Protein AF-A0A946BJA5-F1 (afdb_monomer_lite)

pLDDT: mean 88.93, std 17.8, range [47.06, 98.94]

Secondary structure (DSSP, 8-state):
--TTSSSSS--------------TTEEEETTEEEEEGGGSSSGGG-SB-HHHHHHHHHHHHH-TT--EEEEEE--B-HHHHHHHHHHHHHTT-EEEEEEEE-TTHHHHHHT-SSEE-

Sequence (117 aa):
MYIRIVLVLLIILCQAPSAYAQNKKFELSDHLLIYNTFLAEKEIDQEITWADVDELKEILRANENIQLLELNSSGGDLEAAMYMADIVIDYELDTNVNGTCDSACTLIFLGGTKRTI

Radius of gyration: 19.44 Å; chains: 1; bounding box: 36×69×28 Å

Structure (mmCIF, N/CA/C/O backbone):
data_AF-A0A946BJA5-F1
#
_entry.id   AF-A0A946BJA5-F1
#
loop_
_atom_site.group_PDB
_atom_site.id
_atom_site.type_symbol
_atom_site.label_atom_id
_atom_site.label_alt_id
_atom_site.label_comp_id
_atom_site.label_asym_id
_atom_site.label_entity_id
_atom_site.label_seq_id
_atom_site.pdbx_PDB_ins_code
_atom_site.Cartn_x
_atom_site.Cartn_y
_atom_site.Cartn_z
_atom_site.occupancy
_atom_site.B_iso_or_equiv
_atom_site.auth_seq_id
_atom_site.auth_comp_id
_atom_site.auth_asym_id
_atom_site.auth_atom_id
_atom_site.pdbx_PDB_model_num
ATOM 1 N N . MET A 1 1 ? 25.732 -58.164 -8.565 1.00 55.50 1 MET A N 1
ATOM 2 C CA . MET A 1 1 ? 24.768 -57.723 -9.597 1.00 55.50 1 MET A CA 1
ATOM 3 C C . MET A 1 1 ? 23.381 -57.940 -8.991 1.00 55.50 1 MET A C 1
ATOM 5 O O . MET A 1 1 ? 22.960 -59.076 -8.966 1.00 55.50 1 MET A O 1
ATOM 9 N N . TYR A 1 2 ? 22.857 -57.081 -8.106 1.00 48.28 2 TYR A N 1
ATOM 10 C CA . TYR A 1 2 ? 22.099 -55.842 -8.383 1.00 48.28 2 TYR A CA 1
ATOM 11 C C . TYR A 1 2 ? 22.263 -54.750 -7.285 1.00 48.28 2 TYR A C 1
ATOM 13 O O . TYR A 1 2 ? 21.512 -53.785 -7.235 1.00 48.28 2 TYR A O 1
ATOM 21 N N . ILE A 1 3 ? 23.288 -54.848 -6.427 1.00 49.91 3 ILE A N 1
ATOM 22 C CA . ILE A 1 3 ? 23.593 -53.909 -5.314 1.00 49.91 3 ILE A CA 1
ATOM 23 C C . ILE A 1 3 ? 24.171 -52.543 -5.781 1.00 49.91 3 ILE A C 1
ATOM 25 O O . ILE A 1 3 ? 24.854 -51.836 -5.053 1.00 49.91 3 ILE A O 1
ATOM 29 N N . ARG A 1 4 ? 23.894 -52.124 -7.022 1.00 50.22 4 ARG A N 1
ATOM 30 C CA . ARG A 1 4 ? 24.323 -50.815 -7.560 1.00 50.22 4 ARG A CA 1
ATOM 31 C C . ARG A 1 4 ? 23.187 -49.934 -8.088 1.00 50.22 4 ARG A C 1
ATOM 33 O O . ARG A 1 4 ? 23.466 -48.850 -8.577 1.00 50.22 4 ARG A O 1
ATOM 40 N N . ILE A 1 5 ? 21.926 -50.359 -7.970 1.00 49.44 5 ILE A N 1
ATOM 41 C CA . ILE A 1 5 ? 20.784 -49.630 -8.563 1.00 49.44 5 ILE A CA 1
ATOM 42 C C . ILE A 1 5 ? 20.010 -48.786 -7.526 1.00 49.44 5 ILE A C 1
ATOM 44 O O . ILE A 1 5 ? 19.140 -48.007 -7.884 1.00 49.44 5 ILE A O 1
ATOM 48 N N . VAL A 1 6 ? 20.357 -48.852 -6.235 1.00 51.25 6 VAL A N 1
ATOM 49 C CA . VAL A 1 6 ? 19.583 -48.178 -5.167 1.00 51.25 6 VAL A CA 1
ATOM 50 C C . VAL A 1 6 ? 20.068 -46.745 -4.861 1.00 51.25 6 VAL A C 1
ATOM 52 O O . VAL A 1 6 ? 19.456 -46.048 -4.065 1.00 51.25 6 VAL A O 1
ATOM 55 N N . LEU A 1 7 ? 21.131 -46.249 -5.507 1.00 48.19 7 LEU A N 1
ATOM 56 C CA . LEU A 1 7 ? 21.833 -45.032 -5.055 1.00 48.19 7 LEU A CA 1
ATOM 57 C C . LEU A 1 7 ? 21.730 -43.803 -5.982 1.00 48.19 7 LEU A C 1
ATOM 59 O O . LEU A 1 7 ? 22.530 -42.887 -5.842 1.00 48.19 7 LEU A O 1
ATOM 63 N N . VAL A 1 8 ? 20.782 -43.761 -6.930 1.00 50.94 8 VAL A N 1
ATOM 64 C CA . VAL A 1 8 ? 20.715 -42.672 -7.942 1.00 50.94 8 VAL A CA 1
ATOM 65 C C . VAL A 1 8 ? 19.372 -41.911 -7.979 1.00 50.94 8 VAL A C 1
ATOM 67 O O . VAL A 1 8 ? 19.240 -40.941 -8.711 1.00 50.94 8 VAL A O 1
ATOM 70 N N . LEU A 1 9 ? 18.381 -42.254 -7.150 1.00 51.44 9 LEU A N 1
ATOM 71 C CA . LEU A 1 9 ? 17.036 -41.640 -7.203 1.00 51.44 9 LEU A CA 1
ATOM 72 C C . LEU A 1 9 ? 16.709 -40.675 -6.049 1.00 51.44 9 LEU A C 1
ATOM 74 O O . LEU A 1 9 ? 15.543 -40.438 -5.755 1.00 51.44 9 LEU A O 1
ATOM 78 N N . LEU A 1 10 ? 17.727 -40.085 -5.415 1.00 54.34 10 LEU A N 1
ATOM 79 C CA . LEU A 1 10 ? 17.559 -39.013 -4.422 1.00 54.34 10 LEU A CA 1
ATOM 80 C C . LEU A 1 10 ? 18.235 -37.711 -4.882 1.00 54.34 10 LEU A C 1
ATOM 82 O O . LEU A 1 10 ? 18.921 -37.034 -4.122 1.00 54.34 10 LEU A O 1
ATOM 86 N N . ILE A 1 11 ? 18.094 -37.391 -6.168 1.00 56.59 11 ILE A N 1
ATOM 87 C CA . ILE A 1 11 ? 18.631 -36.167 -6.760 1.00 56.59 11 ILE A CA 1
ATOM 88 C C . ILE A 1 11 ? 17.488 -35.156 -6.895 1.00 56.59 11 ILE A C 1
ATOM 90 O O . ILE A 1 11 ? 16.679 -35.226 -7.811 1.00 56.59 11 ILE A O 1
ATOM 94 N N . ILE A 1 12 ? 17.497 -34.211 -5.953 1.00 58.97 12 ILE A N 1
ATOM 95 C CA . ILE A 1 12 ? 17.200 -32.787 -6.152 1.00 58.97 12 ILE A CA 1
ATOM 96 C C . ILE A 1 12 ? 15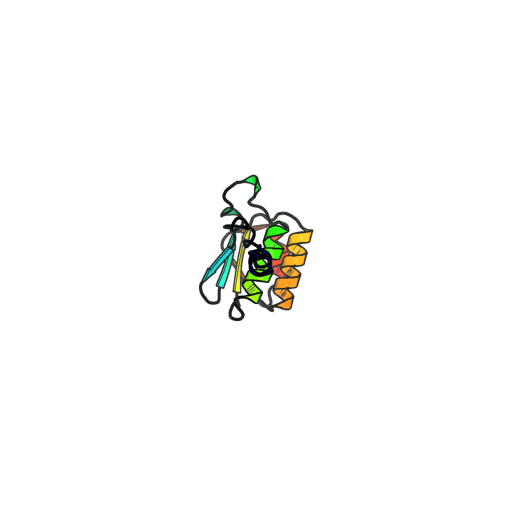.751 -32.450 -6.538 1.00 58.97 12 ILE A C 1
ATOM 98 O O . ILE A 1 12 ? 15.417 -32.246 -7.698 1.00 58.97 12 ILE A O 1
ATOM 102 N N . LEU A 1 13 ? 14.943 -32.203 -5.509 1.00 54.41 13 LEU A N 1
ATOM 103 C CA . LEU A 1 13 ? 13.974 -31.101 -5.499 1.00 54.41 13 LEU A CA 1
ATOM 104 C C . LEU A 1 13 ? 14.202 -30.275 -4.225 1.00 54.41 13 LEU A C 1
ATOM 106 O O . LEU A 1 13 ? 13.294 -29.994 -3.456 1.00 54.41 13 LEU A O 1
ATOM 110 N N . CYS A 1 14 ? 15.461 -29.894 -3.985 1.00 52.69 14 CYS A N 1
ATOM 111 C CA . CYS A 1 14 ? 15.731 -28.708 -3.186 1.00 52.69 14 CYS A CA 1
ATOM 112 C C . CYS A 1 14 ? 15.513 -27.538 -4.147 1.00 52.69 14 CYS A C 1
ATOM 114 O O . CYS A 1 14 ? 16.447 -27.084 -4.808 1.00 52.69 14 CYS A O 1
ATOM 116 N N . GLN A 1 15 ? 14.252 -27.145 -4.340 1.00 57.38 15 GLN A N 1
ATOM 117 C CA . GLN A 1 15 ? 13.991 -25.826 -4.890 1.00 57.38 15 GLN A CA 1
ATOM 118 C C . GLN A 1 15 ? 14.532 -24.868 -3.839 1.00 57.38 15 GLN A C 1
ATOM 120 O O . GLN A 1 15 ? 13.963 -24.739 -2.757 1.00 57.38 15 GLN A O 1
ATOM 125 N N . ALA A 1 16 ? 15.707 -24.298 -4.111 1.00 56.91 16 ALA A N 1
ATOM 126 C CA . ALA A 1 16 ? 16.148 -23.143 -3.361 1.00 56.91 16 ALA A CA 1
ATOM 127 C C . ALA A 1 16 ? 14.983 -22.149 -3.422 1.00 56.91 16 ALA A C 1
ATOM 129 O O . ALA A 1 16 ? 14.476 -21.926 -4.528 1.00 56.91 16 ALA A O 1
ATOM 130 N N . PRO A 1 17 ? 14.517 -21.592 -2.291 1.00 54.81 17 PRO A N 1
ATOM 131 C CA . PRO A 1 17 ? 13.682 -20.415 -2.385 1.00 54.81 17 PRO A CA 1
ATOM 132 C C . PRO A 1 17 ? 14.495 -19.433 -3.219 1.00 54.81 17 PRO A C 1
ATOM 134 O O . PRO A 1 17 ? 15.632 -19.103 -2.866 1.00 54.81 17 PRO A O 1
ATOM 137 N N . SER A 1 18 ? 13.968 -19.083 -4.393 1.00 53.16 18 SER A N 1
ATOM 138 C CA . SER A 1 18 ? 14.475 -17.968 -5.174 1.00 53.16 18 SER A CA 1
ATOM 139 C C . SER A 1 18 ? 14.680 -16.852 -4.166 1.00 53.16 18 SER A C 1
ATOM 141 O O . SER A 1 18 ? 13.735 -16.504 -3.459 1.00 53.16 18 SER A O 1
ATOM 143 N N . ALA A 1 19 ? 15.914 -16.378 -4.008 1.00 47.06 19 ALA A N 1
ATOM 144 C CA . ALA A 1 19 ? 16.176 -15.207 -3.197 1.00 47.06 19 ALA A CA 1
ATOM 145 C C . ALA A 1 19 ? 15.497 -14.044 -3.923 1.00 47.06 19 ALA A C 1
ATOM 147 O O . ALA A 1 19 ? 16.117 -13.368 -4.742 1.00 47.06 19 ALA A O 1
ATOM 148 N N . TYR A 1 20 ? 14.190 -13.884 -3.703 1.00 50.28 20 TYR A N 1
ATOM 149 C CA . TYR A 1 20 ? 13.504 -12.637 -3.951 1.00 50.28 20 TYR A CA 1
ATOM 150 C C . TYR A 1 20 ? 14.340 -11.617 -3.196 1.00 50.28 20 TYR A C 1
ATOM 152 O O . TYR A 1 20 ? 14.570 -11.768 -1.994 1.00 50.28 20 TYR A O 1
ATOM 160 N N . ALA A 1 21 ? 14.937 -10.681 -3.932 1.00 51.53 21 ALA A N 1
ATOM 161 C CA . ALA A 1 21 ? 15.617 -9.563 -3.313 1.00 51.53 21 ALA A CA 1
ATOM 162 C C . ALA A 1 21 ? 14.589 -8.944 -2.368 1.00 51.53 21 ALA A C 1
ATOM 164 O O . ALA A 1 21 ? 13.560 -8.469 -2.837 1.00 51.53 21 ALA A O 1
ATOM 165 N N . GLN A 1 22 ? 14.815 -9.079 -1.060 1.00 55.94 22 GLN A N 1
ATOM 166 C CA . GLN A 1 22 ? 13.880 -8.596 -0.058 1.00 55.94 22 GLN A CA 1
ATOM 167 C C . GLN A 1 22 ? 13.708 -7.105 -0.312 1.00 55.94 22 GLN A C 1
ATOM 169 O O . GLN A 1 22 ? 14.667 -6.331 -0.220 1.00 55.94 22 GLN A O 1
ATOM 174 N N . ASN A 1 23 ? 12.518 -6.732 -0.748 1.00 68.06 23 ASN A N 1
ATOM 175 C CA . ASN A 1 23 ? 12.238 -5.388 -1.176 1.00 68.06 23 ASN A CA 1
ATOM 176 C C . ASN A 1 23 ? 12.050 -4.569 0.097 1.00 68.06 23 ASN A C 1
ATOM 178 O O . ASN A 1 23 ? 11.144 -4.770 0.897 1.00 68.06 23 ASN A O 1
ATOM 182 N N . LYS A 1 24 ? 13.013 -3.679 0.343 1.00 91.06 24 LYS A N 1
ATOM 183 C CA . LYS A 1 24 ? 13.151 -2.947 1.610 1.00 91.06 24 LYS A CA 1
ATOM 184 C C . LYS A 1 24 ? 12.020 -1.942 1.860 1.00 91.06 24 LYS A C 1
ATOM 186 O O . LYS A 1 24 ? 12.087 -1.196 2.827 1.00 91.06 24 LYS A O 1
ATOM 191 N N . LYS A 1 25 ? 11.008 -1.895 0.991 1.00 97.38 25 LYS A N 1
ATOM 192 C CA . LYS A 1 25 ? 9.868 -0.987 1.093 1.00 97.38 25 LYS A CA 1
ATOM 193 C C . LYS A 1 25 ? 8.886 -1.370 2.193 1.00 97.38 25 LYS A C 1
ATOM 195 O O . LYS A 1 25 ? 8.144 -0.496 2.626 1.00 97.38 25 LYS A O 1
ATOM 200 N N . PHE A 1 26 ? 8.863 -2.632 2.626 1.00 97.94 26 PHE A N 1
ATOM 201 C CA . PHE A 1 26 ? 7.957 -3.089 3.676 1.00 97.94 26 PHE A CA 1
ATOM 202 C C . PHE A 1 26 ? 8.676 -3.351 4.996 1.00 97.94 26 PHE A C 1
ATOM 204 O O . PHE A 1 26 ? 9.682 -4.060 5.046 1.00 97.94 26 PHE A O 1
ATOM 211 N N . GLU A 1 27 ? 8.101 -2.841 6.083 1.00 97.00 27 GLU A N 1
ATOM 212 C CA . GLU A 1 27 ? 8.540 -3.125 7.448 1.00 97.00 27 GLU A CA 1
ATOM 213 C C . GLU A 1 27 ? 7.337 -3.514 8.313 1.00 97.00 27 GLU A C 1
ATOM 215 O O . GLU A 1 27 ? 6.330 -2.810 8.355 1.00 97.00 27 GLU A O 1
ATOM 220 N N . LEU A 1 28 ? 7.436 -4.648 9.008 1.00 95.75 28 LEU A N 1
ATOM 221 C CA . LEU A 1 28 ? 6.373 -5.161 9.869 1.00 95.75 28 LEU A CA 1
ATOM 222 C C . LEU A 1 28 ? 6.652 -4.826 11.337 1.00 95.75 28 LEU A C 1
ATOM 224 O O . LEU A 1 28 ? 7.720 -5.143 11.865 1.00 95.75 28 LEU A O 1
ATOM 228 N N . SER A 1 29 ? 5.655 -4.257 12.009 1.00 93.94 29 SER A N 1
ATOM 229 C CA . SER A 1 29 ? 5.667 -3.965 13.440 1.00 93.94 29 SER A C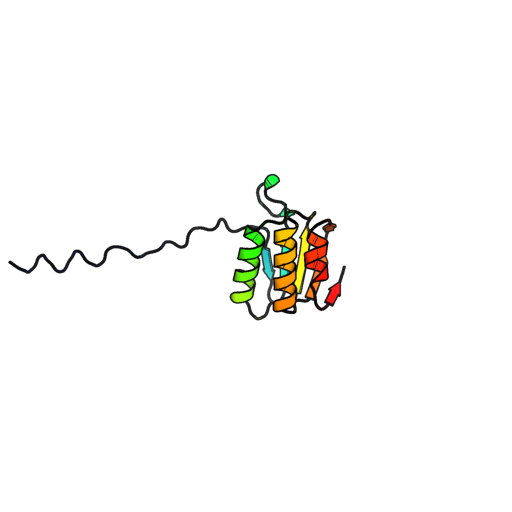A 1
ATOM 230 C C . SER A 1 29 ? 4.333 -4.366 14.074 1.00 93.94 29 SER A C 1
ATOM 232 O O . SER A 1 29 ? 3.422 -3.553 14.217 1.00 93.94 29 SER A O 1
ATOM 234 N N . ASP A 1 30 ? 4.242 -5.622 14.514 1.00 92.94 30 ASP A N 1
ATOM 235 C CA . ASP A 1 30 ? 3.065 -6.189 15.186 1.00 92.94 30 ASP A CA 1
ATOM 236 C C . ASP A 1 30 ? 1.791 -6.129 14.314 1.00 92.94 30 ASP A C 1
ATOM 238 O O . ASP A 1 30 ? 1.678 -6.909 13.372 1.00 92.94 30 ASP A O 1
ATOM 242 N N . HIS A 1 31 ? 0.854 -5.213 14.587 1.00 96.94 31 HIS A N 1
ATOM 243 C CA . HIS A 1 31 ? -0.388 -5.030 13.809 1.00 96.94 31 HIS A CA 1
ATOM 244 C C . HIS A 1 31 ? -0.246 -3.995 12.673 1.00 96.94 31 HIS A C 1
ATOM 246 O O . HIS A 1 31 ? -1.197 -3.756 11.923 1.00 96.94 31 HIS A O 1
ATOM 252 N N . LEU A 1 32 ? 0.921 -3.353 12.573 1.00 98.00 32 LEU A N 1
ATOM 253 C CA . LEU A 1 32 ? 1.238 -2.298 11.618 1.00 98.00 32 LEU A CA 1
ATOM 254 C C . LEU A 1 32 ? 2.177 -2.832 10.534 1.00 98.00 32 LEU A C 1
ATOM 256 O O . LEU A 1 32 ? 3.260 -3.332 10.839 1.00 98.00 32 LEU A O 1
ATOM 260 N N . LEU A 1 33 ? 1.794 -2.638 9.277 1.00 98.62 33 LEU A N 1
ATOM 261 C CA . LEU A 1 33 ? 2.666 -2.788 8.120 1.00 98.62 33 LEU A CA 1
ATOM 262 C C . LEU A 1 33 ? 2.992 -1.403 7.560 1.00 98.62 33 LEU A C 1
ATOM 264 O O . LEU A 1 33 ? 2.095 -0.653 7.187 1.00 98.62 33 LEU A O 1
ATOM 268 N N . ILE A 1 34 ? 4.272 -1.064 7.495 1.00 98.69 34 ILE A N 1
ATOM 269 C CA . ILE A 1 34 ? 4.751 0.174 6.880 1.00 98.69 34 ILE A CA 1
ATOM 270 C C . ILE A 1 34 ? 5.111 -0.138 5.431 1.00 98.69 34 ILE A C 1
ATOM 272 O O . ILE A 1 34 ? 5.889 -1.056 5.183 1.00 98.69 34 ILE A O 1
ATOM 276 N N . TYR A 1 35 ? 4.574 0.639 4.494 1.00 98.69 35 TYR A N 1
ATOM 277 C CA . TYR A 1 35 ? 4.951 0.642 3.085 1.00 98.69 35 TYR A CA 1
ATOM 278 C C . TYR A 1 35 ? 5.549 1.998 2.707 1.00 98.69 35 TYR A C 1
ATOM 280 O O . TYR A 1 35 ? 4.854 3.016 2.622 1.00 98.69 35 TYR A O 1
ATOM 288 N N . ASN A 1 36 ? 6.859 2.006 2.482 1.00 98.62 36 ASN A N 1
ATOM 289 C CA . ASN A 1 36 ? 7.635 3.200 2.195 1.00 98.62 36 ASN A CA 1
ATOM 290 C C . ASN A 1 36 ? 8.515 2.989 0.957 1.00 98.62 36 ASN A C 1
ATOM 292 O O . ASN A 1 36 ? 9.566 2.346 1.031 1.00 98.62 36 ASN A O 1
ATOM 296 N N . THR A 1 37 ? 8.116 3.561 -0.186 1.00 98.38 37 THR A N 1
ATOM 297 C CA . THR A 1 37 ? 8.855 3.354 -1.443 1.00 98.38 37 THR A CA 1
ATOM 298 C C . THR A 1 37 ? 10.262 3.950 -1.398 1.00 98.38 37 THR A C 1
ATOM 300 O O . THR A 1 37 ? 11.168 3.412 -2.030 1.00 98.38 37 THR A O 1
ATOM 303 N N . PHE A 1 38 ? 10.497 4.977 -0.576 1.00 97.56 38 PHE A N 1
ATOM 304 C CA . PHE A 1 38 ? 11.802 5.632 -0.432 1.00 97.56 38 PHE A CA 1
ATOM 305 C C . PHE A 1 38 ? 12.865 4.768 0.263 1.00 97.56 38 PHE A C 1
ATOM 307 O O . PHE A 1 38 ? 14.044 5.121 0.243 1.00 97.56 38 PHE A O 1
ATOM 314 N N . LEU A 1 39 ? 12.481 3.638 0.866 1.00 96.44 39 LEU A N 1
ATOM 315 C CA . LEU A 1 39 ? 13.428 2.683 1.454 1.00 96.44 39 LEU A CA 1
ATOM 316 C C . LEU A 1 39 ? 14.061 1.745 0.418 1.00 96.44 39 LEU A C 1
ATOM 318 O O . LEU A 1 39 ? 14.993 1.003 0.750 1.00 96.44 39 LEU A O 1
ATOM 322 N N . ALA A 1 40 ? 13.596 1.769 -0.836 1.00 95.06 40 ALA A N 1
ATOM 323 C CA . ALA A 1 40 ? 14.230 1.000 -1.896 1.00 95.06 40 ALA A CA 1
ATOM 324 C C . ALA A 1 40 ? 15.692 1.442 -2.093 1.00 95.06 40 ALA A C 1
ATOM 326 O O . ALA A 1 40 ? 16.024 2.629 -2.066 1.00 95.06 40 ALA A O 1
ATOM 327 N N . GLU A 1 41 ? 16.580 0.463 -2.287 1.00 91.81 41 GLU A N 1
ATOM 328 C CA . GLU A 1 41 ? 18.033 0.683 -2.284 1.00 91.81 41 GLU A CA 1
ATOM 329 C C . GLU A 1 41 ? 18.510 1.567 -3.438 1.00 91.81 41 GLU A C 1
ATOM 331 O O . GLU A 1 41 ? 19.461 2.336 -3.284 1.00 91.81 41 GLU A O 1
ATOM 336 N N . LYS A 1 42 ? 17.858 1.457 -4.596 1.00 91.88 42 LYS A N 1
ATOM 337 C CA . LYS A 1 42 ? 18.138 2.292 -5.759 1.00 91.88 42 LYS A CA 1
ATOM 338 C C . LYS A 1 42 ? 16.974 3.237 -5.972 1.00 91.88 42 LYS A C 1
ATOM 340 O O . LYS A 1 42 ? 15.824 2.825 -5.904 1.00 91.88 42 LYS A O 1
ATOM 345 N N . GLU A 1 43 ? 17.292 4.474 -6.330 1.00 91.38 43 GLU A N 1
ATOM 346 C CA . GLU A 1 43 ? 16.302 5.513 -6.630 1.00 91.38 43 GLU A CA 1
ATOM 347 C C . GLU A 1 43 ? 15.304 5.077 -7.714 1.00 91.38 43 GLU A C 1
ATOM 349 O O . GLU A 1 43 ? 14.114 5.325 -7.586 1.00 91.38 43 GLU A O 1
ATOM 354 N N . ILE A 1 44 ? 15.766 4.336 -8.729 1.00 90.12 44 ILE A N 1
ATOM 355 C CA . ILE A 1 44 ? 14.906 3.804 -9.800 1.00 90.12 44 ILE A CA 1
ATOM 356 C C . ILE A 1 44 ? 13.840 2.817 -9.301 1.00 90.12 44 ILE A C 1
ATOM 358 O O . ILE A 1 44 ? 12.852 2.587 -9.986 1.00 90.12 44 ILE A O 1
ATOM 362 N N . ASP A 1 45 ? 14.039 2.238 -8.117 1.00 92.81 45 ASP A N 1
ATOM 363 C CA . ASP A 1 45 ? 13.119 1.284 -7.510 1.00 92.81 45 ASP A CA 1
ATOM 364 C C . ASP A 1 45 ? 12.189 1.967 -6.483 1.00 92.81 45 ASP A C 1
ATOM 366 O O . ASP A 1 45 ? 11.348 1.288 -5.898 1.00 92.81 45 ASP A O 1
ATOM 370 N N . GLN A 1 46 ? 12.299 3.287 -6.251 1.00 96.94 46 GLN A N 1
ATOM 371 C CA . GLN A 1 46 ? 11.516 4.041 -5.250 1.00 96.94 46 GLN A CA 1
ATOM 372 C C . GLN A 1 46 ? 10.091 4.413 -5.707 1.00 96.94 46 GLN A C 1
ATOM 374 O O . GLN A 1 46 ? 9.521 5.413 -5.266 1.00 96.94 46 GLN A O 1
ATOM 379 N N . GLU A 1 47 ? 9.484 3.578 -6.545 1.00 97.56 47 GLU A N 1
ATOM 380 C CA . GLU A 1 47 ? 8.118 3.725 -7.055 1.00 97.56 47 GLU A CA 1
ATOM 381 C C . GLU A 1 47 ? 7.260 2.508 -6.685 1.00 97.56 47 GLU A C 1
ATOM 383 O O . GLU A 1 47 ? 7.784 1.451 -6.326 1.00 97.56 47 GLU A O 1
ATOM 388 N N . ILE A 1 48 ? 5.937 2.642 -6.786 1.00 98.62 48 ILE A N 1
ATOM 389 C CA . ILE A 1 48 ? 5.005 1.509 -6.704 1.00 98.62 48 ILE A CA 1
ATOM 390 C C . ILE A 1 48 ? 5.197 0.606 -7.927 1.00 98.62 48 ILE A C 1
ATOM 392 O O . ILE A 1 48 ? 5.139 1.076 -9.065 1.00 98.62 48 ILE A O 1
ATOM 396 N N . THR A 1 49 ? 5.397 -0.692 -7.700 1.00 97.94 49 THR A N 1
ATOM 397 C CA . THR A 1 49 ? 5.608 -1.691 -8.760 1.00 97.94 49 THR A CA 1
ATOM 398 C C . THR A 1 49 ? 4.809 -2.970 -8.515 1.00 97.94 49 THR A C 1
ATOM 400 O O . THR A 1 49 ? 4.335 -3.232 -7.414 1.00 97.94 49 THR A O 1
ATOM 403 N N . TRP A 1 50 ? 4.733 -3.835 -9.527 1.00 97.62 50 TRP A N 1
ATOM 404 C CA . TRP A 1 50 ? 4.124 -5.162 -9.395 1.00 97.62 50 TRP A CA 1
ATOM 405 C C . TRP A 1 50 ? 4.816 -6.081 -8.382 1.00 97.62 50 TRP A C 1
ATOM 407 O O . TRP A 1 50 ? 4.152 -6.929 -7.795 1.00 97.62 50 TRP A O 1
ATOM 417 N N . ALA A 1 51 ? 6.115 -5.897 -8.123 1.00 96.56 51 ALA A N 1
ATOM 418 C CA . ALA A 1 51 ? 6.795 -6.651 -7.070 1.00 96.56 51 ALA A CA 1
ATOM 419 C C . ALA A 1 51 ? 6.216 -6.330 -5.680 1.00 96.56 51 ALA A C 1
ATOM 421 O O . ALA A 1 51 ? 6.126 -7.214 -4.832 1.00 96.56 51 ALA A O 1
ATOM 422 N N . ASP A 1 52 ? 5.763 -5.089 -5.476 1.00 98.19 52 ASP A N 1
ATOM 423 C CA . ASP A 1 52 ? 5.164 -4.654 -4.215 1.00 98.19 52 ASP A CA 1
ATOM 424 C C . ASP A 1 52 ? 3.771 -5.282 -4.013 1.00 98.19 52 ASP A C 1
ATOM 426 O O . ASP A 1 52 ? 3.383 -5.575 -2.884 1.00 98.19 52 ASP A O 1
ATOM 430 N N . VAL A 1 53 ? 3.033 -5.540 -5.104 1.00 98.62 53 VAL A N 1
ATOM 431 C CA . VAL A 1 53 ? 1.740 -6.252 -5.078 1.00 98.62 53 VAL A CA 1
ATOM 432 C C . VAL A 1 53 ? 1.930 -7.674 -4.558 1.00 98.62 53 VAL A C 1
ATOM 434 O O . VAL A 1 53 ? 1.196 -8.113 -3.672 1.00 98.62 53 VAL A O 1
ATOM 437 N N . ASP A 1 54 ? 2.895 -8.400 -5.125 1.00 97.50 54 ASP A N 1
ATOM 438 C CA . ASP A 1 54 ? 3.171 -9.785 -4.741 1.00 97.50 54 ASP A CA 1
ATOM 439 C C . ASP A 1 54 ? 3.637 -9.860 -3.284 1.00 97.50 54 ASP A C 1
ATOM 441 O O . ASP A 1 54 ? 3.145 -10.682 -2.511 1.00 97.50 54 ASP A O 1
ATOM 445 N N . GLU A 1 55 ? 4.523 -8.954 -2.877 1.00 97.50 55 GLU A N 1
ATOM 446 C CA . GLU A 1 55 ? 5.033 -8.904 -1.510 1.00 97.50 55 GLU A CA 1
ATOM 447 C C . GLU A 1 55 ? 3.956 -8.540 -0.481 1.00 97.50 55 GLU A C 1
ATOM 449 O O . GLU A 1 55 ? 3.858 -9.215 0.545 1.00 97.50 55 GLU A O 1
ATOM 454 N N . LEU A 1 56 ? 3.092 -7.556 -0.766 1.00 98.38 56 LEU A N 1
ATOM 455 C CA . LEU A 1 56 ? 1.966 -7.215 0.109 1.00 98.38 56 LEU A CA 1
ATOM 456 C C . LEU A 1 56 ? 1.060 -8.432 0.343 1.00 98.38 56 LEU A C 1
ATOM 458 O O . LEU A 1 56 ? 0.695 -8.719 1.485 1.00 98.38 56 LEU A O 1
ATOM 462 N N . LYS A 1 57 ? 0.731 -9.187 -0.717 1.00 97.81 57 LYS A N 1
ATOM 463 C CA . LYS A 1 57 ? -0.084 -10.411 -0.594 1.00 97.81 57 LYS A CA 1
ATOM 464 C C . LYS A 1 57 ? 0.586 -11.446 0.298 1.00 97.81 57 LYS A C 1
ATOM 466 O O . LYS A 1 57 ? -0.084 -12.033 1.145 1.00 97.81 57 LYS A O 1
ATOM 471 N N . GLU A 1 58 ? 1.875 -11.696 0.101 1.00 97.44 58 GLU A N 1
ATOM 472 C CA . GLU A 1 58 ? 2.594 -12.712 0.869 1.00 97.44 58 GLU A CA 1
ATOM 473 C C . GLU A 1 58 ? 2.756 -12.312 2.343 1.00 97.44 58 GLU A C 1
ATOM 475 O O . GLU A 1 58 ? 2.560 -13.152 3.224 1.00 97.44 58 GLU A O 1
ATOM 480 N N . ILE A 1 59 ? 3.011 -11.031 2.634 1.00 97.44 59 ILE A N 1
ATOM 481 C CA . ILE A 1 59 ? 3.075 -10.524 4.012 1.00 97.44 59 ILE A CA 1
ATOM 482 C C . ILE A 1 59 ? 1.728 -10.703 4.719 1.00 97.44 59 ILE A C 1
ATOM 484 O O . ILE A 1 59 ? 1.697 -11.247 5.824 1.00 97.44 59 ILE A O 1
ATOM 488 N N . LEU A 1 60 ? 0.621 -10.292 4.095 1.00 97.62 60 LEU A N 1
ATOM 489 C CA . LEU A 1 60 ? -0.707 -10.380 4.712 1.00 97.62 60 LEU A CA 1
ATOM 490 C C . LEU A 1 60 ? -1.164 -11.832 4.904 1.00 97.62 60 LEU A C 1
ATOM 492 O O . LEU A 1 60 ? -1.735 -12.166 5.938 1.00 97.62 60 LEU A O 1
ATOM 496 N N . ARG A 1 61 ? -0.840 -12.727 3.962 1.00 97.06 61 ARG A N 1
ATOM 497 C CA . ARG A 1 61 ? -1.091 -14.173 4.114 1.00 97.06 61 ARG A CA 1
ATOM 498 C C . ARG A 1 61 ? -0.338 -14.788 5.288 1.00 97.06 61 ARG A C 1
ATOM 500 O O . ARG A 1 61 ? -0.838 -15.720 5.909 1.00 97.06 61 ARG A O 1
ATOM 507 N N . ALA A 1 62 ? 0.875 -14.314 5.560 1.00 97.00 62 ALA A N 1
ATOM 508 C CA . ALA A 1 62 ? 1.704 -14.832 6.642 1.00 97.00 62 ALA A CA 1
ATOM 509 C C . ALA A 1 62 ? 1.373 -14.217 8.015 1.00 97.00 62 ALA A C 1
ATOM 511 O O . ALA A 1 62 ? 1.798 -14.765 9.032 1.00 97.00 62 ALA A O 1
ATOM 512 N N . ASN A 1 63 ? 0.639 -13.100 8.056 1.00 96.62 63 ASN A N 1
ATOM 513 C CA . ASN A 1 63 ? 0.408 -12.307 9.263 1.00 96.62 63 ASN A CA 1
ATOM 514 C C . ASN A 1 63 ? -1.052 -11.825 9.330 1.00 96.62 63 ASN A C 1
ATOM 516 O O . ASN A 1 63 ? -1.368 -10.682 9.005 1.00 96.62 63 ASN A O 1
ATOM 520 N N . GLU A 1 64 ? -1.948 -12.695 9.798 1.00 93.69 64 GLU A N 1
ATOM 521 C CA . GLU A 1 64 ? -3.396 -12.421 9.871 1.00 93.69 64 GLU A CA 1
ATOM 522 C C . GLU A 1 64 ? -3.782 -11.315 10.875 1.00 93.69 64 GLU A C 1
ATOM 524 O O . GLU A 1 64 ? -4.931 -10.883 10.913 1.00 93.69 64 GLU A O 1
ATOM 529 N N . ASN A 1 65 ? -2.852 -10.858 11.719 1.00 95.88 65 ASN A N 1
ATOM 530 C CA . ASN A 1 65 ? -3.091 -9.820 12.722 1.00 95.88 65 ASN A CA 1
ATOM 531 C C . ASN A 1 65 ? -2.816 -8.394 12.214 1.00 95.88 65 ASN A C 1
ATOM 533 O O . ASN A 1 65 ? -3.030 -7.444 12.965 1.00 95.88 65 ASN A O 1
ATOM 537 N N . ILE A 1 66 ? -2.323 -8.217 10.985 1.00 98.44 66 ILE A N 1
ATOM 538 C CA . ILE A 1 66 ? -2.109 -6.880 10.418 1.00 98.44 66 ILE A CA 1
ATOM 539 C C . ILE A 1 66 ? -3.465 -6.201 10.222 1.00 98.44 66 ILE A C 1
ATOM 541 O O . ILE A 1 66 ? -4.371 -6.761 9.615 1.00 98.44 66 ILE A O 1
ATOM 545 N N . GLN A 1 67 ? -3.590 -4.981 10.738 1.00 98.25 67 GLN A N 1
ATOM 546 C CA . GLN A 1 67 ? -4.819 -4.186 10.659 1.00 98.25 67 GLN A CA 1
ATOM 547 C C . GLN A 1 67 ? -4.590 -2.815 10.032 1.00 98.25 67 GLN A C 1
ATOM 549 O O . GLN A 1 67 ? -5.541 -2.204 9.556 1.00 98.25 67 GLN A O 1
ATOM 554 N N . LEU A 1 68 ? -3.350 -2.321 10.037 1.00 98.81 68 LEU A N 1
ATOM 555 C CA . LEU A 1 68 ? -3.012 -0.982 9.576 1.00 98.81 68 LEU A CA 1
ATOM 556 C C . LEU A 1 68 ? -1.890 -1.031 8.541 1.00 98.81 68 LEU A C 1
ATOM 558 O O . LEU A 1 68 ? -0.809 -1.546 8.827 1.00 98.81 68 LEU A O 1
ATOM 562 N N . LEU A 1 69 ? -2.142 -0.434 7.377 1.00 98.88 69 LEU A N 1
ATOM 563 C CA . LEU A 1 69 ? -1.138 -0.123 6.367 1.00 98.88 69 LEU A CA 1
ATOM 564 C C . LEU A 1 69 ? -0.760 1.363 6.457 1.00 98.88 69 LEU A C 1
ATOM 566 O O . LEU A 1 69 ? -1.557 2.244 6.126 1.00 98.88 69 LEU A O 1
ATOM 570 N N . GLU A 1 70 ? 0.457 1.652 6.903 1.00 98.88 70 GLU A N 1
ATOM 571 C CA . GLU A 1 70 ? 1.016 3.004 6.883 1.00 98.88 70 GLU A CA 1
ATOM 572 C C . GLU A 1 70 ? 1.747 3.269 5.563 1.00 98.88 70 GLU A C 1
ATOM 574 O O . GLU A 1 70 ? 2.552 2.455 5.120 1.00 98.88 70 GLU A O 1
ATOM 579 N N . LEU A 1 71 ? 1.464 4.407 4.932 1.00 98.94 71 LEU A N 1
ATOM 580 C CA . LEU A 1 71 ? 1.872 4.737 3.570 1.00 98.94 71 LEU A CA 1
ATOM 581 C C . LEU A 1 71 ? 2.832 5.930 3.540 1.00 98.94 71 LEU A C 1
ATOM 583 O O . LEU A 1 71 ? 2.545 6.986 4.115 1.00 98.94 71 LEU A O 1
ATOM 587 N N . ASN A 1 72 ? 3.928 5.772 2.793 1.00 98.81 72 ASN A N 1
ATOM 588 C CA . ASN A 1 72 ? 4.834 6.849 2.400 1.00 98.81 72 ASN A CA 1
ATOM 589 C C . ASN A 1 72 ? 5.376 6.628 0.971 1.00 98.81 72 ASN A C 1
ATOM 591 O O . ASN A 1 72 ? 6.300 5.841 0.760 1.00 98.81 72 ASN A O 1
ATOM 595 N N . SER A 1 73 ? 4.800 7.291 -0.033 1.00 98.69 73 SER A N 1
ATOM 596 C CA . SER A 1 73 ? 5.175 7.102 -1.438 1.00 98.69 73 SER A CA 1
ATOM 597 C C . SER A 1 73 ? 4.800 8.285 -2.333 1.00 98.69 73 SER A C 1
ATOM 599 O O . SER A 1 73 ? 3.717 8.861 -2.213 1.00 98.69 73 SER A O 1
ATOM 601 N N . SER A 1 74 ? 5.665 8.600 -3.301 1.00 98.38 74 SER A N 1
ATOM 602 C CA . SER A 1 74 ? 5.378 9.538 -4.399 1.00 98.38 74 SER A CA 1
ATOM 603 C C . SER A 1 74 ? 4.486 8.945 -5.507 1.00 98.38 74 SER A C 1
ATOM 605 O O . SER A 1 74 ? 4.123 9.653 -6.450 1.00 98.38 74 SER A O 1
ATOM 607 N N . GLY A 1 75 ? 4.132 7.658 -5.416 1.00 98.56 75 GLY A N 1
ATOM 608 C CA . GLY A 1 75 ? 3.354 6.929 -6.413 1.00 98.56 75 GLY A CA 1
ATOM 609 C C . GLY A 1 75 ? 4.202 5.970 -7.253 1.00 98.56 75 GLY A C 1
ATOM 610 O O . GLY A 1 75 ? 5.218 5.452 -6.799 1.00 98.56 75 GLY A O 1
ATOM 611 N N . GLY A 1 76 ? 3.746 5.684 -8.472 1.00 98.50 76 GLY A N 1
ATOM 612 C CA . GLY A 1 76 ? 4.374 4.723 -9.379 1.00 98.50 76 GLY A CA 1
ATOM 613 C C . GLY A 1 76 ? 3.370 4.158 -10.375 1.00 98.50 76 GLY A C 1
ATOM 614 O O . GLY A 1 76 ? 2.505 4.886 -10.870 1.00 98.50 76 GLY A O 1
ATOM 615 N N . ASP A 1 77 ? 3.472 2.860 -10.643 1.00 98.62 77 ASP A N 1
ATOM 616 C CA . ASP A 1 77 ? 2.585 2.152 -11.561 1.00 98.62 77 ASP A CA 1
ATOM 617 C C . ASP A 1 77 ? 1.123 2.181 -11.070 1.00 98.62 77 ASP A C 1
ATOM 619 O O . ASP A 1 77 ? 0.796 1.743 -9.964 1.00 98.62 77 ASP A O 1
ATOM 623 N N . LEU A 1 78 ? 0.233 2.728 -11.906 1.00 98.69 78 LEU A N 1
ATOM 624 C CA . LEU A 1 78 ? -1.185 2.897 -11.580 1.00 98.69 78 LEU A CA 1
ATOM 625 C C . LEU A 1 78 ? -1.923 1.562 -11.461 1.00 98.69 78 LEU A C 1
ATOM 627 O O . LEU A 1 78 ? -2.818 1.445 -10.627 1.00 98.69 78 LEU A O 1
ATOM 631 N N . GLU A 1 79 ? -1.587 0.574 -12.291 1.00 98.75 79 GLU A N 1
ATOM 632 C CA . GLU A 1 79 ? -2.266 -0.720 -12.270 1.00 98.75 79 GLU A CA 1
ATOM 633 C C . GLU A 1 79 ? -1.851 -1.511 -11.033 1.00 98.75 79 GLU A C 1
ATOM 635 O O . GLU A 1 79 ? -2.718 -1.984 -10.299 1.00 98.75 79 GLU A O 1
ATOM 640 N N . ALA A 1 80 ? -0.555 -1.540 -10.716 1.00 98.81 80 ALA A N 1
ATOM 641 C CA . ALA A 1 80 ? -0.066 -2.130 -9.475 1.00 98.81 80 ALA A CA 1
ATOM 642 C C . ALA A 1 80 ? -0.728 -1.487 -8.243 1.00 98.81 80 ALA A C 1
ATOM 644 O O . ALA A 1 80 ? -1.203 -2.198 -7.358 1.00 98.81 80 ALA A O 1
ATOM 645 N N . ALA A 1 81 ? -0.847 -0.155 -8.210 1.00 98.88 81 ALA A N 1
ATOM 646 C CA . ALA A 1 81 ? -1.513 0.546 -7.115 1.00 98.88 81 ALA A CA 1
ATOM 647 C C . ALA A 1 81 ? -3.012 0.209 -6.995 1.00 98.88 81 ALA A C 1
ATOM 649 O O . ALA A 1 81 ? -3.506 0.061 -5.878 1.00 98.88 81 ALA A O 1
ATOM 650 N N . MET A 1 82 ? -3.736 0.048 -8.110 1.00 98.88 82 MET A N 1
ATOM 651 C CA . MET A 1 82 ? -5.133 -0.418 -8.078 1.00 98.88 82 MET A CA 1
ATOM 652 C C . MET A 1 82 ? -5.238 -1.832 -7.499 1.00 98.88 82 MET A C 1
ATOM 654 O O . MET A 1 82 ? -6.080 -2.075 -6.643 1.00 98.88 82 MET A O 1
ATOM 658 N N . TYR A 1 83 ? -4.341 -2.741 -7.885 1.00 98.88 83 TYR A N 1
ATOM 659 C CA . TYR A 1 83 ? -4.318 -4.092 -7.317 1.00 98.88 83 TYR A CA 1
ATOM 660 C C . TYR A 1 83 ? -3.936 -4.103 -5.833 1.00 98.88 83 TYR A C 1
ATOM 662 O O . TYR A 1 83 ? -4.462 -4.911 -5.071 1.00 98.88 83 TYR A O 1
ATOM 670 N N . MET A 1 84 ? -3.040 -3.214 -5.398 1.00 98.94 84 MET A N 1
ATOM 671 C CA . MET A 1 84 ? -2.766 -3.021 -3.972 1.00 98.94 84 MET A CA 1
ATOM 672 C C . MET A 1 84 ? -3.993 -2.489 -3.231 1.00 98.94 84 MET A C 1
ATOM 674 O O . MET A 1 84 ? -4.269 -2.954 -2.130 1.00 98.94 84 MET A O 1
ATOM 678 N N . ALA A 1 85 ? -4.759 -1.578 -3.833 1.00 98.94 85 ALA A N 1
ATOM 679 C CA . ALA A 1 85 ? -6.016 -1.104 -3.262 1.00 98.94 85 ALA A CA 1
ATOM 680 C C . ALA A 1 85 ? -7.050 -2.235 -3.127 1.00 98.94 85 ALA A C 1
ATOM 682 O O . ALA A 1 85 ? -7.675 -2.343 -2.075 1.00 98.94 85 ALA A O 1
ATOM 683 N N . ASP A 1 86 ? -7.177 -3.114 -4.127 1.00 98.88 86 ASP A N 1
ATOM 684 C CA . ASP A 1 86 ? -8.051 -4.294 -4.046 1.00 98.88 86 ASP A CA 1
ATOM 685 C C . ASP A 1 86 ? -7.648 -5.207 -2.877 1.00 98.88 86 ASP A C 1
ATOM 687 O O . ASP A 1 86 ? -8.502 -5.638 -2.111 1.00 98.88 86 ASP A O 1
ATOM 691 N N . ILE A 1 87 ? -6.346 -5.435 -2.665 1.00 98.81 87 ILE A N 1
ATOM 692 C CA . ILE A 1 87 ? -5.859 -6.207 -1.509 1.00 98.81 87 ILE A CA 1
ATOM 693 C C . ILE A 1 87 ? -6.204 -5.509 -0.190 1.00 98.81 87 ILE A C 1
ATOM 695 O O . ILE A 1 87 ? -6.650 -6.164 0.748 1.00 98.81 87 ILE A O 1
ATOM 699 N N . VAL A 1 88 ? -5.993 -4.194 -0.098 1.00 98.88 88 VAL A N 1
ATOM 700 C CA . VAL A 1 88 ? -6.340 -3.409 1.098 1.00 98.88 88 VAL A CA 1
ATOM 701 C C . VAL A 1 88 ? -7.831 -3.554 1.421 1.00 98.88 88 VAL A C 1
ATOM 703 O O . VAL A 1 88 ? -8.173 -3.755 2.585 1.00 98.88 88 VAL A O 1
ATOM 706 N N . ILE A 1 89 ? -8.695 -3.518 0.401 1.00 98.81 89 ILE A N 1
ATOM 707 C CA . ILE A 1 89 ? -10.145 -3.716 0.531 1.00 98.81 89 ILE A CA 1
ATOM 708 C C . ILE A 1 89 ? -10.468 -5.15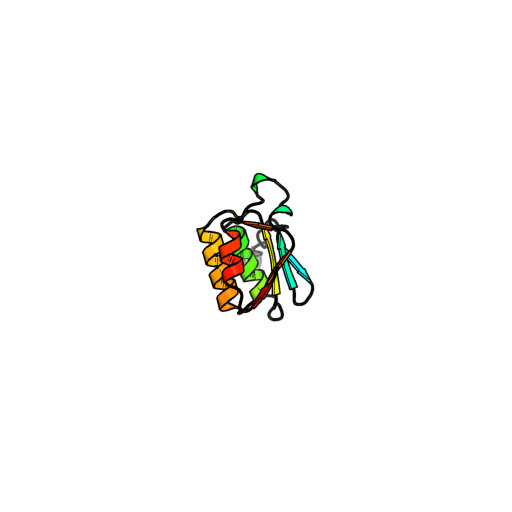2 0.966 1.00 98.81 89 ILE A C 1
ATOM 710 O O . ILE A 1 89 ? -11.231 -5.339 1.910 1.00 98.81 89 ILE A O 1
ATOM 714 N N . ASP A 1 90 ? -9.877 -6.157 0.317 1.00 98.56 90 ASP A N 1
ATOM 715 C CA . ASP A 1 90 ? -10.138 -7.579 0.582 1.00 98.56 90 ASP A CA 1
ATOM 716 C C . ASP A 1 90 ? -9.729 -8.007 2.001 1.00 98.56 90 ASP A C 1
ATOM 718 O O . ASP A 1 90 ? -10.372 -8.871 2.598 1.00 98.56 90 ASP A O 1
ATOM 722 N N . TYR A 1 91 ? -8.664 -7.408 2.542 1.00 98.38 91 TYR A N 1
ATOM 723 C CA . TYR A 1 91 ? -8.194 -7.631 3.915 1.00 98.38 91 TYR A CA 1
ATOM 724 C C . TYR A 1 91 ? -8.781 -6.630 4.923 1.00 98.38 91 TYR A C 1
ATOM 726 O O . TYR A 1 91 ? -8.420 -6.668 6.097 1.00 98.38 91 TYR A O 1
ATOM 734 N N . GLU A 1 92 ? -9.677 -5.743 4.476 1.00 98.50 92 GLU A N 1
ATOM 735 C CA . GLU A 1 92 ? -10.355 -4.727 5.290 1.00 98.50 92 GLU A CA 1
ATOM 736 C C . GLU A 1 92 ? -9.399 -3.823 6.094 1.00 98.50 92 GLU A C 1
ATOM 738 O O . GLU A 1 92 ? -9.758 -3.327 7.166 1.00 98.50 92 GLU A O 1
ATOM 743 N N . LEU A 1 93 ? -8.188 -3.575 5.582 1.00 98.88 93 LEU A N 1
ATOM 744 C CA . LEU A 1 93 ? -7.153 -2.837 6.309 1.00 98.88 93 LEU A CA 1
ATOM 745 C C . LEU A 1 93 ? -7.538 -1.368 6.515 1.00 98.88 93 LEU A C 1
ATOM 747 O O . LEU A 1 93 ? -8.104 -0.712 5.637 1.00 98.88 93 LEU A O 1
ATOM 751 N N . ASP A 1 94 ? -7.138 -0.810 7.651 1.00 98.88 94 ASP A N 1
ATOM 752 C CA . ASP A 1 94 ? -7.051 0.634 7.820 1.00 98.88 94 ASP A CA 1
ATOM 753 C C . ASP A 1 94 ? -5.815 1.168 7.085 1.00 98.88 94 ASP A C 1
ATOM 755 O O . ASP A 1 94 ? -4.802 0.481 6.938 1.00 98.88 94 ASP A O 1
ATOM 759 N N . THR A 1 95 ? -5.877 2.424 6.644 1.00 98.94 95 THR A N 1
ATOM 760 C CA . THR A 1 95 ? -4.745 3.114 6.015 1.00 98.94 95 THR A CA 1
ATOM 761 C C . THR A 1 95 ? -4.417 4.413 6.742 1.00 98.94 95 THR A C 1
ATOM 763 O O . THR A 1 95 ? -5.304 5.194 7.105 1.00 98.94 95 THR A O 1
ATOM 766 N N . ASN A 1 96 ? -3.125 4.658 6.936 1.00 98.88 96 ASN A N 1
ATOM 767 C CA . ASN A 1 96 ? -2.599 5.899 7.496 1.00 98.88 96 ASN A CA 1
ATOM 768 C C . ASN A 1 96 ? -1.516 6.461 6.577 1.00 98.88 96 ASN A C 1
ATOM 770 O O . ASN A 1 96 ? -0.667 5.707 6.119 1.00 98.88 96 ASN A O 1
ATOM 774 N N . VAL A 1 97 ? -1.500 7.766 6.328 1.00 98.88 97 VAL A N 1
ATOM 775 C CA . VAL A 1 97 ? -0.371 8.408 5.642 1.00 98.88 97 VAL A CA 1
ATOM 776 C C . VAL A 1 97 ? 0.589 8.965 6.688 1.00 98.88 97 VAL A C 1
ATOM 778 O O . VAL A 1 97 ? 0.194 9.774 7.519 1.00 98.88 97 VAL A O 1
ATOM 781 N N . ASN A 1 98 ? 1.859 8.565 6.625 1.00 98.38 98 ASN A N 1
ATOM 782 C CA . ASN A 1 98 ? 2.932 9.118 7.454 1.00 98.38 98 ASN A CA 1
ATOM 783 C C . ASN A 1 98 ? 4.114 9.498 6.556 1.00 98.38 98 ASN A C 1
ATOM 785 O O . ASN A 1 98 ? 4.974 8.679 6.236 1.00 98.38 98 ASN A O 1
ATOM 789 N N . GLY A 1 99 ? 4.121 10.752 6.104 1.00 98.19 99 GLY A N 1
ATOM 790 C CA . GLY A 1 99 ? 5.012 11.231 5.051 1.00 98.19 99 GLY A CA 1
ATOM 791 C C . GLY A 1 99 ? 4.196 11.795 3.897 1.00 98.19 99 GLY A C 1
ATOM 792 O O . GLY A 1 99 ? 3.425 12.732 4.102 1.00 98.19 99 GLY A O 1
ATOM 793 N N . THR A 1 100 ? 4.367 11.244 2.696 1.00 98.06 100 THR A N 1
ATOM 794 C CA . THR A 1 100 ? 3.572 11.633 1.525 1.00 98.06 100 THR A CA 1
ATOM 795 C C . THR A 1 100 ? 2.814 10.457 0.924 1.00 98.06 100 THR A C 1
ATOM 797 O O . THR A 1 100 ? 3.227 9.309 1.051 1.00 98.06 100 THR A O 1
ATOM 800 N N . CYS A 1 101 ? 1.702 10.734 0.254 1.00 98.75 101 CYS A N 1
ATOM 801 C CA . CYS A 1 101 ? 0.993 9.744 -0.543 1.00 98.75 101 CYS A CA 1
ATOM 802 C C . CYS A 1 101 ? 0.450 10.424 -1.796 1.00 98.75 101 CYS A C 1
ATOM 804 O O . CYS A 1 101 ? -0.693 10.881 -1.839 1.00 98.75 101 CYS A O 1
ATOM 806 N N . ASP A 1 102 ? 1.314 10.524 -2.802 1.00 98.50 102 ASP A N 1
ATOM 807 C CA . ASP A 1 102 ? 1.044 11.249 -4.040 1.00 98.50 102 ASP A CA 1
ATOM 808 C C . ASP A 1 102 ? 0.709 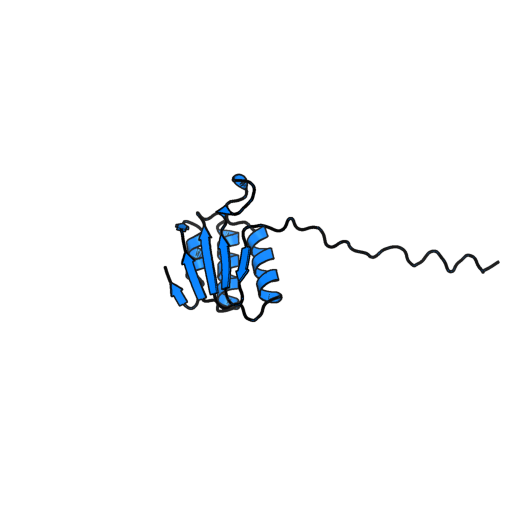10.298 -5.195 1.00 98.50 102 ASP A C 1
ATOM 810 O O . ASP A 1 102 ? 1.031 9.107 -5.181 1.00 98.50 102 ASP A O 1
ATOM 814 N N . SER A 1 103 ? 0.081 10.844 -6.242 1.00 98.56 103 SER A N 1
ATOM 815 C CA . SER A 1 103 ? -0.164 10.129 -7.501 1.00 98.56 103 SER A CA 1
ATOM 816 C C . SER A 1 103 ? -0.855 8.771 -7.263 1.00 98.56 103 SER A C 1
ATOM 818 O O . SER A 1 103 ? -1.893 8.718 -6.599 1.00 98.56 103 SER A O 1
ATOM 820 N N . ALA A 1 104 ? -0.295 7.670 -7.771 1.00 98.81 104 ALA A N 1
ATOM 821 C CA . ALA A 1 104 ? -0.830 6.319 -7.629 1.00 98.81 104 ALA A CA 1
ATOM 822 C C . ALA A 1 104 ? -0.982 5.850 -6.166 1.00 98.81 104 ALA A C 1
ATOM 824 O O . ALA A 1 104 ? -1.893 5.073 -5.890 1.00 98.81 104 ALA A O 1
ATOM 825 N N . CYS A 1 105 ? -0.188 6.359 -5.209 1.00 98.88 105 CYS A N 1
ATOM 826 C CA . CYS A 1 105 ? -0.329 5.996 -3.789 1.00 98.88 105 CYS A CA 1
ATOM 827 C C . CYS A 1 105 ? -1.735 6.312 -3.261 1.00 98.88 105 CYS A C 1
ATOM 829 O O . CYS A 1 105 ? -2.294 5.552 -2.468 1.00 98.88 105 CYS A O 1
ATOM 831 N N . THR A 1 106 ? -2.345 7.398 -3.752 1.00 98.81 106 THR A N 1
ATOM 832 C CA . THR A 1 106 ? -3.691 7.810 -3.331 1.00 98.81 106 THR A CA 1
ATOM 833 C C . THR A 1 106 ? -4.741 6.728 -3.580 1.00 98.81 106 THR A C 1
ATOM 835 O O . THR A 1 106 ? -5.704 6.643 -2.824 1.00 98.81 106 THR A O 1
ATOM 838 N N . LEU A 1 107 ? -4.547 5.861 -4.580 1.00 98.88 107 LEU A N 1
ATOM 839 C CA . LEU A 1 107 ? -5.443 4.737 -4.855 1.00 98.88 107 LEU A CA 1
ATOM 840 C C . LEU A 1 107 ? -5.391 3.701 -3.727 1.00 98.88 107 LEU A C 1
ATOM 842 O O . LEU A 1 107 ? -6.439 3.282 -3.243 1.00 98.88 107 LEU A O 1
ATOM 846 N N . ILE A 1 108 ? -4.185 3.364 -3.260 1.00 98.88 108 ILE A N 1
ATOM 847 C CA . ILE A 1 108 ? -3.965 2.432 -2.144 1.00 98.88 108 ILE A CA 1
ATOM 848 C C . ILE A 1 108 ? -4.587 3.000 -0.867 1.00 98.88 108 ILE A C 1
ATOM 850 O O . ILE A 1 108 ? -5.371 2.325 -0.204 1.00 98.88 108 ILE A O 1
ATOM 854 N N . PHE A 1 109 ? -4.303 4.271 -0.562 1.00 98.88 109 PHE A N 1
ATOM 855 C CA . PHE A 1 109 ? -4.885 4.971 0.585 1.00 98.88 109 PHE A CA 1
ATOM 856 C C . PHE A 1 109 ? -6.418 4.964 0.553 1.00 98.88 109 PHE A C 1
ATOM 858 O O . PHE A 1 109 ? -7.077 4.738 1.565 1.00 98.88 109 PHE A O 1
ATOM 865 N N . LEU A 1 110 ? -7.019 5.189 -0.616 1.00 98.88 110 LEU A N 1
ATOM 866 C CA . LEU A 1 110 ? -8.473 5.221 -0.743 1.00 98.88 110 LEU A CA 1
ATOM 867 C C . 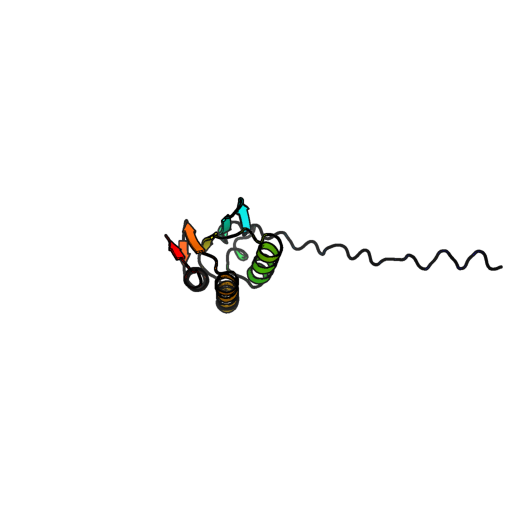LEU A 1 110 ? -9.145 3.859 -0.525 1.00 98.88 110 LEU A C 1
ATOM 869 O O . LEU A 1 110 ? -10.343 3.865 -0.230 1.00 98.88 110 LEU A O 1
ATOM 873 N N . GLY A 1 111 ? -8.402 2.753 -0.622 1.00 98.75 111 GLY A N 1
ATOM 874 C CA . GLY A 1 111 ? -8.892 1.401 -0.352 1.00 98.75 111 GLY A CA 1
ATOM 875 C C . GLY A 1 111 ? -9.140 1.095 1.128 1.00 98.75 111 GLY A C 1
ATOM 876 O O . GLY A 1 111 ? -9.867 0.155 1.427 1.00 98.75 111 GLY A O 1
ATOM 877 N N . GLY A 1 112 ? -8.581 1.877 2.060 1.00 98.81 112 GLY A N 1
ATOM 878 C CA . GLY A 1 112 ? -8.676 1.566 3.488 1.00 98.81 112 GLY A CA 1
ATOM 879 C C . GLY A 1 112 ? -10.071 1.754 4.096 1.00 98.81 112 GLY A C 1
ATOM 880 O O . GLY A 1 112 ? -10.772 2.727 3.787 1.00 98.81 112 GLY A O 1
ATOM 881 N N . THR A 1 113 ? -10.436 0.874 5.034 1.00 98.75 113 THR A N 1
ATOM 882 C CA . THR A 1 113 ? -11.702 0.922 5.792 1.00 98.75 113 THR A CA 1
ATOM 883 C C . THR A 1 113 ? -11.816 2.227 6.583 1.00 98.75 113 THR A C 1
ATOM 885 O O . THR A 1 113 ? -12.802 2.969 6.467 1.00 98.75 113 THR A O 1
ATOM 888 N N . LYS A 1 114 ? -10.766 2.562 7.339 1.00 98.81 114 LYS A N 1
ATOM 889 C CA . LYS A 1 114 ? -10.530 3.889 7.911 1.00 98.81 114 LYS A CA 1
ATOM 890 C C . LYS A 1 114 ? -9.285 4.510 7.285 1.00 98.81 114 LYS A C 1
ATOM 892 O O . LYS A 1 114 ? -8.321 3.827 6.965 1.00 98.81 114 LYS A O 1
ATOM 897 N N . ARG A 1 115 ? -9.323 5.832 7.119 1.00 98.75 115 ARG A N 1
ATOM 898 C CA . ARG A 1 115 ? -8.285 6.631 6.462 1.00 98.75 115 ARG A CA 1
ATOM 899 C C . ARG A 1 115 ? -7.850 7.766 7.376 1.00 98.75 115 ARG A C 1
ATOM 901 O O . ARG A 1 115 ? -8.699 8.562 7.788 1.00 98.75 115 ARG A O 1
ATOM 908 N N . THR A 1 116 ? -6.562 7.836 7.693 1.00 98.81 116 THR A N 1
ATOM 909 C CA . THR A 1 116 ? -5.964 8.906 8.510 1.00 98.81 116 THR A CA 1
ATOM 910 C C . THR A 1 116 ? -4.715 9.496 7.855 1.00 98.81 116 THR A C 1
ATOM 912 O O . THR A 1 116 ? -4.115 8.879 6.976 1.00 98.81 116 THR A O 1
ATOM 915 N N . ILE A 1 117 ? -4.379 10.725 8.250 1.00 95.81 117 ILE A N 1
ATOM 916 C CA . ILE A 1 117 ? -3.203 11.506 7.839 1.00 95.81 117 ILE A CA 1
ATOM 917 C C . ILE A 1 117 ? -2.669 12.193 9.097 1.00 95.81 117 ILE A C 1
ATOM 919 O O . ILE A 1 117 ? -3.530 12.610 9.913 1.00 95.81 117 ILE A O 1
#

Foldseek 3Di:
DPVPPPPDPPDDPPPPPPPPVPAQQWDDDQQEIEGALVRGPDPVRSEQDLVVLVVVVVVCVVHVNHAEYEDHGQYHDLVSLLSLLVVQLVSQHAYEYDH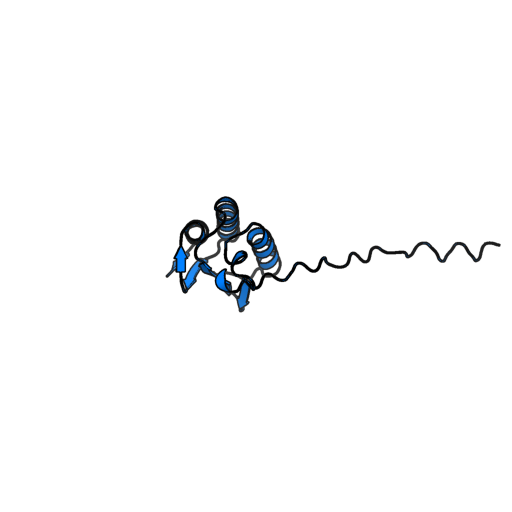DQHDSSVSNQVSHNHHYD